Protein AF-A0AA43FXG2-F1 (afdb_monomer)

Nearest PDB structures (foldseek):
  1zs4-assembly1_C  TM=3.263E-01  e=6.425E+00  Lambdavirus lambda

Sequence (97 aa):
MSRFKDAYVLTLIDQGLGWYNSNSAIGILSGVFSLFIILPSLSVTVRRLHDMGRTGWWVLLFFVPVAGFFIILCFLAFNGTAGANKYGDNPRSVTQV

pLDDT: mean 73.09, std 9.6, range [50.03, 86.94]

Foldseek 3Di:
DVVVVVLVVVLVVQVVVVQQDPVVNAGPSSVVVVVVVVVVVLVVLQVLCVLQLHHSVLSCLVVVPPPSVVVSVCSVVDDHDDAAHPNGGDPVVVPPD

Radius of gyration: 18.87 Å; Cα contacts (8 Å, |Δi|>4): 71; chains: 1; bounding box: 37×28×54 Å

Secondary structure (DSSP, 8-state):
--HHHHHHHHHHHHHHTT-EETTTTEEHHHHHHHHHHHHHHHHHHHHHHHHTT--GGGGGGGGSTTHHHHHHHHHHHSPPPSS-BTTB--TTTT---

Mean predicted aligned error: 11.37 Å

Organism: Vibrio splendidus (NCBI:txid29497)

Structure (mmCIF, N/CA/C/O backbone):
data_AF-A0AA43FXG2-F1
#
_entry.id   AF-A0AA43FXG2-F1
#
loop_
_atom_site.group_PDB
_atom_site.id
_atom_site.type_symbol
_atom_site.label_atom_id
_atom_site.label_alt_id
_atom_site.label_comp_id
_atom_site.label_asym_id
_atom_site.label_entity_id
_atom_site.label_seq_id
_atom_site.pdbx_PDB_ins_code
_atom_site.Cartn_x
_atom_site.Cartn_y
_atom_site.Cartn_z
_atom_site.occupancy
_atom_site.B_iso_or_equiv
_atom_site.auth_seq_id
_atom_site.auth_comp_id
_atom_site.auth_asym_id
_atom_site.auth_atom_id
_atom_site.pdbx_PDB_model_num
ATOM 1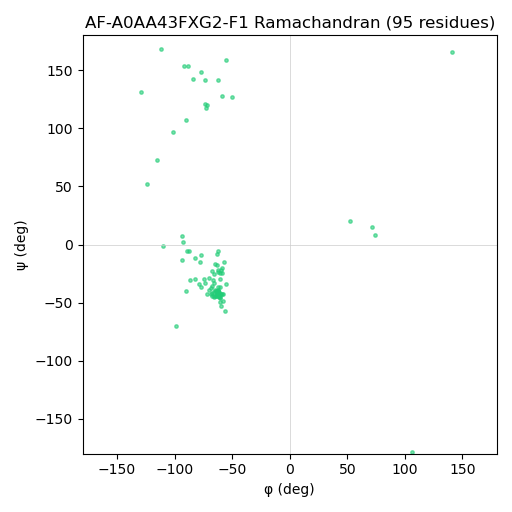 N N . MET A 1 1 ? 9.452 -12.356 4.062 1.00 53.03 1 MET A N 1
ATOM 2 C CA . MET A 1 1 ? 10.711 -12.717 3.369 1.00 53.03 1 MET A CA 1
ATOM 3 C C . MET A 1 1 ? 10.529 -13.176 1.910 1.00 53.03 1 MET A C 1
ATOM 5 O O . MET A 1 1 ? 11.503 -13.114 1.176 1.00 53.03 1 MET A O 1
ATOM 9 N N . SER A 1 2 ? 9.341 -13.622 1.457 1.00 60.00 2 SER A N 1
ATOM 10 C CA . SER A 1 2 ? 9.135 -14.104 0.069 1.00 60.00 2 SER A CA 1
ATOM 11 C C . SER A 1 2 ? 9.019 -12.996 -0.987 1.00 60.00 2 SER A C 1
ATOM 13 O O . SER A 1 2 ? 9.592 -13.117 -2.059 1.00 60.00 2 SER A O 1
ATOM 15 N N . ARG A 1 3 ? 8.382 -11.867 -0.655 1.00 65.19 3 ARG A N 1
ATOM 16 C CA . ARG A 1 3 ? 8.103 -10.750 -1.583 1.00 65.19 3 ARG A CA 1
ATOM 17 C C . ARG A 1 3 ? 9.338 -10.175 -2.298 1.00 65.19 3 ARG A C 1
ATOM 19 O O . ARG A 1 3 ? 9.240 -9.762 -3.445 1.00 65.19 3 ARG A O 1
ATOM 26 N N . PHE A 1 4 ? 10.495 -10.160 -1.630 1.00 65.25 4 PHE A N 1
ATOM 27 C CA . PHE A 1 4 ? 11.746 -9.658 -2.213 1.00 65.25 4 PHE A CA 1
ATOM 28 C C . PHE A 1 4 ? 12.353 -10.619 -3.240 1.00 65.25 4 PHE A C 1
ATOM 30 O O . PHE A 1 4 ? 12.995 -10.171 -4.184 1.00 65.25 4 PHE A O 1
ATOM 37 N N . LYS A 1 5 ? 12.128 -11.930 -3.083 1.00 68.62 5 LYS A N 1
ATOM 38 C CA . LYS A 1 5 ? 12.599 -12.935 -4.043 1.00 68.62 5 LYS A CA 1
ATOM 39 C C . LYS A 1 5 ? 11.785 -12.862 -5.330 1.00 68.62 5 LYS A C 1
ATOM 41 O O . LYS A 1 5 ? 12.370 -12.866 -6.402 1.00 68.62 5 LYS A O 1
ATOM 46 N N . ASP A 1 6 ? 10.468 -12.707 -5.210 1.00 74.25 6 ASP A N 1
ATOM 47 C CA . ASP A 1 6 ? 9.556 -12.626 -6.356 1.00 74.25 6 ASP A CA 1
ATOM 48 C C . ASP A 1 6 ? 9.893 -11.415 -7.248 1.00 74.25 6 ASP A C 1
ATOM 50 O O . ASP A 1 6 ? 10.024 -11.550 -8.461 1.00 74.25 6 ASP A O 1
ATOM 54 N N . ALA A 1 7 ? 10.138 -10.245 -6.643 1.00 74.69 7 ALA A N 1
ATOM 55 C CA . ALA A 1 7 ? 10.531 -9.038 -7.375 1.00 74.69 7 ALA A CA 1
ATOM 56 C C . ALA A 1 7 ? 11.895 -9.181 -8.075 1.00 74.69 7 ALA A C 1
ATOM 58 O O . ALA A 1 7 ? 12.051 -8.748 -9.213 1.00 74.69 7 ALA A O 1
ATOM 59 N N . TYR A 1 8 ? 12.867 -9.821 -7.416 1.00 80.44 8 TYR A N 1
ATOM 60 C CA . TYR A 1 8 ? 14.185 -10.084 -7.997 1.00 80.44 8 TYR A CA 1
ATOM 61 C C . TYR A 1 8 ? 14.119 -11.094 -9.153 1.00 80.44 8 TYR A C 1
ATOM 63 O O . TYR A 1 8 ? 14.816 -10.951 -10.150 1.00 80.44 8 TYR A O 1
ATOM 71 N N . VAL A 1 9 ? 13.243 -12.097 -9.063 1.00 81.88 9 VAL A N 1
ATOM 72 C CA . VAL A 1 9 ? 13.024 -13.060 -10.151 1.00 81.88 9 VAL A CA 1
ATOM 73 C C . VAL A 1 9 ? 12.382 -12.382 -11.365 1.00 81.88 9 VAL A C 1
ATOM 75 O O . VAL A 1 9 ? 12.827 -12.620 -12.486 1.00 81.88 9 VAL A O 1
ATOM 78 N N . LEU A 1 10 ? 11.398 -11.495 -11.170 1.00 80.44 10 LEU A N 1
ATOM 79 C CA . LEU A 1 10 ? 10.784 -10.760 -12.282 1.00 80.44 10 LEU A CA 1
ATOM 80 C C . LEU A 1 10 ? 11.786 -9.860 -13.019 1.00 80.44 10 LEU A C 1
ATOM 82 O O . LEU A 1 10 ? 11.767 -9.829 -14.246 1.00 80.44 10 LEU A O 1
ATOM 86 N N . THR A 1 11 ? 12.696 -9.181 -12.313 1.00 74.94 11 THR A N 1
ATOM 87 C CA . THR A 1 11 ? 13.692 -8.319 -12.975 1.00 74.94 11 THR A CA 1
ATOM 88 C C . THR A 1 11 ? 14.737 -9.110 -13.761 1.00 74.94 11 THR A C 1
ATOM 90 O O . THR A 1 11 ? 15.239 -8.605 -14.765 1.00 74.94 11 THR A O 1
ATOM 93 N N . LEU A 1 12 ? 15.055 -10.343 -13.352 1.00 81.81 12 LEU A N 1
ATOM 94 C CA . LEU A 1 12 ? 15.904 -11.252 -14.130 1.00 81.81 12 LEU A CA 1
ATOM 95 C C . LEU A 1 12 ? 15.187 -11.755 -15.393 1.00 81.81 12 LEU A C 1
ATOM 97 O O . LEU A 1 12 ? 15.799 -11.829 -16.457 1.00 81.81 12 LEU A O 1
ATOM 101 N N . ILE A 1 13 ? 13.887 -12.048 -15.292 1.00 83.69 13 ILE A N 1
ATOM 102 C CA . ILE A 1 13 ? 13.052 -12.451 -16.435 1.00 83.69 13 ILE A CA 1
ATOM 103 C C . ILE A 1 13 ? 12.905 -11.294 -17.438 1.00 83.69 13 ILE A C 1
ATOM 105 O O . ILE A 1 13 ? 13.092 -11.502 -18.635 1.00 83.69 13 ILE A O 1
ATOM 109 N N . ASP A 1 14 ? 12.649 -10.070 -16.968 1.00 80.25 14 ASP A N 1
ATOM 110 C CA . ASP A 1 14 ? 12.531 -8.876 -17.818 1.00 80.25 14 ASP A CA 1
ATOM 111 C C . ASP A 1 14 ? 13.843 -8.561 -18.568 1.00 80.25 14 ASP A C 1
ATOM 113 O O . ASP A 1 14 ? 13.810 -8.155 -19.733 1.00 80.25 14 ASP A O 1
ATOM 117 N N . GLN A 1 15 ? 15.003 -8.785 -17.933 1.00 79.50 15 GLN A N 1
ATOM 118 C CA . GLN A 1 15 ? 16.319 -8.662 -18.576 1.00 79.50 15 GLN A CA 1
ATOM 119 C C . GLN A 1 15 ? 16.547 -9.754 -19.629 1.00 79.50 15 GLN A C 1
ATOM 121 O O . GLN A 1 15 ? 17.017 -9.452 -20.724 1.00 79.50 15 GLN A O 1
ATOM 126 N N . GLY A 1 16 ? 16.176 -11.004 -19.331 1.00 82.19 16 GLY A N 1
ATOM 127 C CA . GLY A 1 16 ? 16.307 -12.128 -20.264 1.00 82.19 16 GLY A CA 1
ATOM 128 C C . GLY A 1 16 ? 15.394 -12.028 -21.493 1.00 82.19 16 GLY A C 1
ATOM 129 O O . GLY A 1 16 ? 15.770 -12.484 -22.569 1.00 82.19 16 GLY A O 1
ATOM 130 N N . LEU A 1 17 ? 14.221 -11.403 -21.353 1.00 81.00 17 LEU A N 1
ATOM 131 C CA . LEU A 1 17 ? 13.253 -11.183 -22.438 1.00 81.00 17 LEU A CA 1
ATOM 132 C C . LEU A 1 17 ? 13.482 -9.873 -23.215 1.00 81.00 17 LEU A C 1
ATOM 134 O O . LEU A 1 17 ? 12.791 -9.619 -24.200 1.00 81.00 17 LEU A O 1
ATOM 138 N N . GLY A 1 18 ? 14.427 -9.029 -22.785 1.00 76.88 18 GLY A N 1
ATOM 139 C CA . GLY A 1 18 ? 14.703 -7.734 -23.418 1.00 76.88 18 GLY A CA 1
ATOM 140 C C . GLY A 1 18 ? 13.619 -6.671 -23.188 1.00 76.88 18 GLY A C 1
ATOM 141 O O . GLY A 1 18 ? 13.601 -5.653 -23.874 1.00 76.88 18 GLY A O 1
ATOM 142 N N . TRP A 1 19 ? 12.715 -6.888 -22.229 1.00 77.06 19 TRP A N 1
ATOM 143 C CA . TRP A 1 19 ? 11.656 -5.941 -21.840 1.00 77.06 19 TRP A CA 1
ATOM 144 C C . TRP A 1 19 ? 12.065 -5.016 -20.690 1.00 77.06 19 TRP A C 1
ATOM 146 O O . TRP A 1 19 ? 11.273 -4.192 -20.225 1.00 77.06 19 TRP A O 1
ATOM 156 N N . TYR A 1 20 ? 13.307 -5.144 -20.229 1.00 77.12 20 TYR A N 1
ATOM 157 C CA . TYR A 1 20 ? 13.917 -4.234 -19.279 1.00 77.12 20 TYR A CA 1
ATOM 158 C C . TYR A 1 20 ? 14.226 -2.885 -19.936 1.00 77.12 20 TYR A C 1
ATOM 160 O O . TYR A 1 20 ? 15.006 -2.800 -20.885 1.00 77.12 20 TYR A O 1
ATOM 168 N N . ASN A 1 21 ? 13.635 -1.812 -19.410 1.00 76.12 21 ASN A N 1
ATOM 169 C CA . ASN A 1 21 ? 13.947 -0.464 -19.859 1.00 76.12 21 ASN A CA 1
ATOM 170 C C . ASN A 1 21 ? 15.100 0.119 -19.025 1.00 76.12 21 ASN A C 1
ATOM 172 O O . ASN A 1 21 ? 14.905 0.496 -17.868 1.00 76.12 21 ASN A O 1
ATOM 176 N N . SER A 1 22 ? 16.292 0.234 -19.617 1.00 71.50 22 SER A N 1
ATOM 177 C CA . SER A 1 22 ? 17.487 0.758 -18.934 1.00 71.50 22 SER A CA 1
ATOM 178 C C . SER A 1 22 ? 17.360 2.214 -18.472 1.00 71.50 22 SER A C 1
ATOM 180 O O . SER A 1 22 ? 18.038 2.594 -17.522 1.00 71.50 22 SER A O 1
ATOM 182 N N . ASN A 1 23 ? 16.483 3.019 -19.085 1.00 74.94 23 ASN A N 1
ATOM 183 C CA . ASN A 1 23 ? 16.242 4.399 -18.647 1.00 74.94 23 ASN A CA 1
ATOM 184 C C . ASN A 1 23 ? 15.330 4.466 -17.419 1.00 74.94 23 ASN A C 1
ATOM 186 O O . ASN A 1 23 ? 15.475 5.361 -16.593 1.00 74.94 23 ASN A O 1
ATOM 190 N N . SER A 1 24 ? 14.365 3.552 -17.308 1.00 71.44 24 SER A N 1
ATOM 191 C CA . SER A 1 24 ? 13.394 3.530 -16.205 1.00 71.44 24 SER A CA 1
ATOM 192 C C . SER A 1 24 ? 13.819 2.623 -15.051 1.00 71.44 24 SER A C 1
ATOM 194 O O . SER A 1 24 ? 13.197 2.669 -13.995 1.00 71.44 24 SER A O 1
ATOM 196 N N . ALA A 1 25 ? 14.824 1.768 -15.270 1.00 69.19 25 ALA A N 1
ATOM 197 C CA . ALA A 1 25 ? 15.232 0.674 -14.384 1.00 69.19 25 ALA A CA 1
ATOM 198 C C . ALA A 1 25 ? 14.083 -0.280 -13.982 1.00 69.19 25 ALA A C 1
ATOM 200 O O . ALA A 1 25 ? 14.172 -1.001 -12.988 1.00 69.19 25 ALA A O 1
ATOM 201 N N . ILE A 1 26 ? 12.991 -0.287 -14.753 1.00 70.12 26 ILE A N 1
ATOM 202 C CA . ILE A 1 26 ? 11.769 -1.054 -14.497 1.00 70.12 26 ILE A CA 1
ATOM 203 C C . ILE A 1 26 ? 11.423 -1.827 -15.774 1.00 70.12 26 ILE A C 1
ATOM 205 O O . ILE A 1 26 ? 11.416 -1.264 -16.870 1.00 70.12 26 ILE A O 1
ATOM 209 N N . GLY A 1 27 ? 11.149 -3.124 -15.628 1.00 79.88 27 GLY A N 1
ATOM 210 C CA . GLY A 1 27 ? 10.606 -3.965 -16.695 1.00 79.88 27 GLY A CA 1
ATOM 211 C C . GLY A 1 27 ? 9.078 -3.936 -16.720 1.00 79.88 27 GLY A C 1
ATOM 212 O O . GLY A 1 27 ? 8.435 -3.680 -15.700 1.00 79.88 27 GLY A O 1
ATOM 213 N N . ILE A 1 28 ? 8.484 -4.182 -17.890 1.00 81.06 28 ILE A N 1
ATOM 214 C CA . ILE A 1 28 ? 7.023 -4.118 -18.084 1.00 81.06 28 ILE A CA 1
ATOM 215 C C . ILE A 1 28 ? 6.300 -5.108 -17.158 1.00 81.06 28 ILE A C 1
ATOM 217 O O . ILE A 1 28 ? 5.298 -4.747 -16.534 1.00 81.06 28 ILE A O 1
ATOM 221 N N . LEU A 1 29 ? 6.819 -6.333 -17.022 1.00 80.88 29 LEU A N 1
ATOM 222 C CA . LEU A 1 29 ? 6.206 -7.369 -16.192 1.00 80.88 29 LEU A CA 1
ATOM 223 C C . LEU A 1 29 ? 6.291 -6.999 -14.707 1.00 80.88 29 LEU A C 1
ATOM 225 O O . LEU A 1 29 ? 5.290 -7.075 -13.990 1.00 80.88 29 LEU A O 1
ATOM 229 N N . SER A 1 30 ? 7.462 -6.525 -14.267 1.00 81.19 30 SER A N 1
ATOM 230 C CA . SER A 1 30 ? 7.669 -5.987 -12.918 1.00 81.19 30 SER A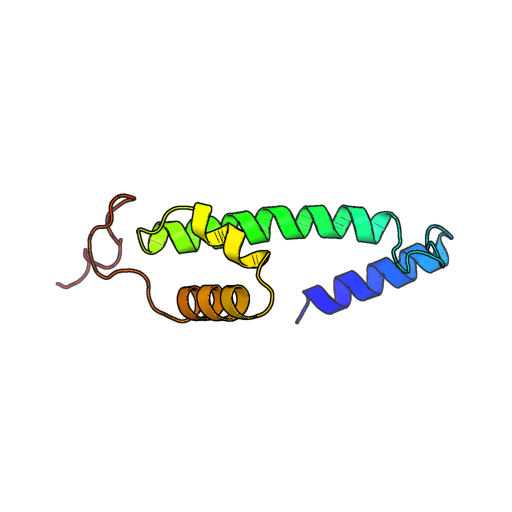 CA 1
ATOM 231 C C . SER A 1 30 ? 6.726 -4.813 -12.611 1.00 81.19 30 SER A C 1
ATOM 233 O O . SER A 1 30 ? 6.097 -4.777 -11.549 1.00 81.19 30 SER A O 1
ATOM 235 N N . GLY A 1 31 ? 6.538 -3.901 -13.570 1.00 81.94 31 GLY A N 1
ATOM 236 C CA . GLY A 1 31 ? 5.616 -2.771 -13.458 1.00 81.94 31 GLY A CA 1
ATOM 237 C C . GLY A 1 31 ? 4.171 -3.214 -13.225 1.00 81.94 31 GLY A C 1
ATOM 238 O O . GLY A 1 31 ? 3.559 -2.812 -12.235 1.00 81.94 31 GLY A O 1
ATOM 239 N N . VAL A 1 32 ? 3.637 -4.098 -14.072 1.00 85.62 32 VAL A N 1
ATOM 240 C CA . VAL A 1 32 ? 2.259 -4.608 -13.930 1.00 85.62 32 VAL A CA 1
ATOM 241 C C . VAL A 1 32 ? 2.085 -5.374 -12.615 1.00 85.62 32 VAL A C 1
ATOM 243 O O . VAL A 1 32 ? 1.121 -5.139 -11.884 1.00 85.62 32 VAL A O 1
ATOM 246 N N . PHE A 1 33 ? 3.036 -6.241 -12.266 1.00 84.50 33 PHE A N 1
ATOM 247 C CA . PHE A 1 33 ? 2.999 -7.005 -11.020 1.00 84.50 33 PHE A CA 1
ATOM 248 C C . PHE A 1 33 ? 2.993 -6.102 -9.776 1.00 84.50 33 PHE A C 1
ATOM 250 O O . PHE A 1 33 ? 2.278 -6.379 -8.810 1.00 84.50 33 PHE A O 1
ATOM 257 N N . SER A 1 34 ? 3.721 -4.982 -9.814 1.00 81.81 34 SER A N 1
ATOM 258 C CA . SER A 1 34 ? 3.728 -4.010 -8.716 1.00 81.81 34 SER A CA 1
ATOM 259 C C . SER A 1 34 ? 2.339 -3.407 -8.461 1.00 81.81 34 SER A C 1
ATOM 261 O O . SER A 1 34 ? 1.916 -3.332 -7.306 1.00 81.81 34 SER A O 1
ATOM 263 N N . LEU A 1 35 ? 1.571 -3.081 -9.510 1.00 83.81 35 LEU A N 1
ATOM 264 C CA . LEU A 1 35 ? 0.203 -2.568 -9.365 1.00 83.81 35 LEU A CA 1
ATOM 265 C C . LEU A 1 35 ? -0.721 -3.608 -8.719 1.00 83.81 35 LEU A C 1
ATOM 267 O O . LEU A 1 35 ? -1.486 -3.277 -7.809 1.00 83.81 35 LEU A O 1
ATOM 271 N N . PHE A 1 36 ? -0.606 -4.872 -9.135 1.00 86.38 36 PHE A N 1
ATOM 272 C CA . PHE A 1 36 ? -1.378 -5.978 -8.560 1.00 86.38 36 PHE A CA 1
ATOM 273 C C . PHE A 1 36 ? -1.086 -6.221 -7.077 1.00 86.38 36 PHE A C 1
ATOM 275 O O . PHE A 1 36 ? -1.927 -6.784 -6.383 1.00 86.38 36 PHE A O 1
ATOM 282 N N . ILE A 1 37 ? 0.069 -5.788 -6.571 1.00 84.69 37 ILE A N 1
ATOM 283 C CA . ILE A 1 37 ? 0.415 -5.877 -5.147 1.00 84.69 37 ILE A CA 1
ATOM 284 C C . ILE A 1 37 ? -0.021 -4.627 -4.383 1.00 84.69 37 ILE A C 1
ATOM 286 O O . ILE A 1 37 ? -0.499 -4.737 -3.248 1.00 84.69 37 ILE A O 1
ATOM 290 N N . ILE A 1 38 ? 0.138 -3.443 -4.976 1.00 82.75 38 ILE A N 1
ATOM 291 C CA . ILE A 1 38 ? -0.181 -2.172 -4.317 1.00 82.75 38 ILE A CA 1
ATOM 292 C C . ILE A 1 38 ? -1.676 -2.089 -4.007 1.00 82.75 38 ILE A C 1
ATOM 294 O O . ILE A 1 38 ? -2.035 -1.731 -2.886 1.00 82.75 38 ILE A O 1
ATOM 298 N N . LEU A 1 39 ? -2.542 -2.486 -4.945 1.00 86.94 39 LEU A N 1
ATOM 299 C CA . LEU A 1 39 ? -3.997 -2.448 -4.760 1.00 86.94 39 LEU A CA 1
ATOM 300 C C . LEU A 1 39 ? -4.474 -3.236 -3.520 1.00 86.94 39 LEU A C 1
ATOM 302 O O . LEU A 1 39 ? -5.068 -2.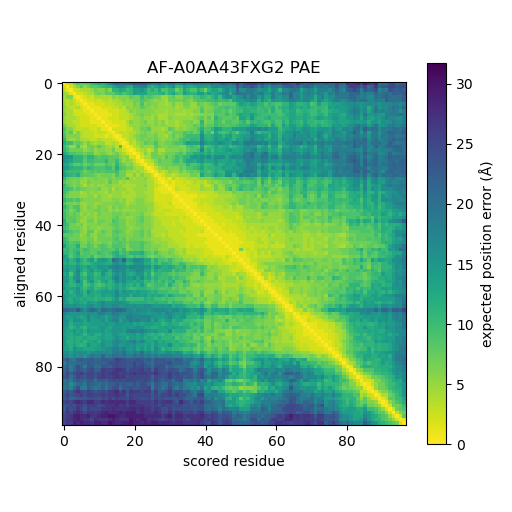621 -2.632 1.00 86.94 39 LEU A O 1
ATOM 306 N N . PRO A 1 40 ? -4.189 -4.546 -3.374 1.00 83.50 40 PRO A N 1
ATOM 307 C CA . PRO A 1 40 ? -4.607 -5.298 -2.193 1.00 83.50 40 PRO A CA 1
ATOM 308 C C . PRO A 1 40 ? -3.912 -4.826 -0.911 1.00 83.50 40 PRO A C 1
ATOM 310 O O . PRO A 1 40 ? -4.537 -4.822 0.150 1.00 83.50 40 PRO A O 1
ATOM 313 N N . SER A 1 41 ? -2.657 -4.371 -0.983 1.00 81.25 41 SER A N 1
ATOM 314 C CA . SER A 1 41 ? -1.951 -3.807 0.181 1.00 81.25 41 SER A CA 1
ATOM 315 C C . SER A 1 41 ? -2.636 -2.536 0.697 1.00 81.25 41 SER A C 1
ATOM 317 O O . SER A 1 41 ? -2.818 -2.361 1.907 1.00 81.25 41 SER A O 1
ATOM 319 N N . LEU A 1 42 ? -3.092 -1.678 -0.219 1.00 82.81 42 LEU A N 1
ATOM 320 C CA . LEU A 1 42 ? -3.872 -0.490 0.106 1.00 82.81 42 LEU A CA 1
ATOM 321 C C . LEU A 1 42 ? -5.229 -0.880 0.703 1.00 82.81 42 LEU A C 1
ATOM 323 O O . LEU A 1 42 ? -5.610 -0.356 1.749 1.00 82.81 42 LEU A O 1
ATOM 327 N N . SER A 1 43 ? -5.924 -1.854 0.104 1.00 85.25 43 SER A N 1
ATOM 328 C CA . SER A 1 43 ? -7.214 -2.347 0.606 1.00 85.25 43 SER A CA 1
ATOM 329 C C . SER A 1 43 ? -7.124 -2.895 2.035 1.00 85.25 43 SER A C 1
ATOM 331 O O . SER A 1 43 ? -7.983 -2.589 2.863 1.00 85.25 43 SER A O 1
ATOM 333 N N . VAL A 1 44 ? -6.079 -3.664 2.359 1.00 83.88 44 VAL A N 1
ATOM 334 C CA . VAL A 1 44 ? -5.856 -4.178 3.723 1.00 83.88 44 VAL A CA 1
ATOM 335 C C . VAL A 1 44 ? -5.576 -3.038 4.704 1.00 83.88 44 VAL A C 1
ATOM 337 O O . VAL A 1 44 ? -6.111 -3.042 5.813 1.00 83.88 44 VAL A O 1
ATOM 340 N N . THR A 1 45 ? -4.795 -2.037 4.293 1.00 81.69 45 THR A N 1
ATOM 341 C CA . THR A 1 45 ? -4.494 -0.862 5.126 1.00 81.69 45 THR A CA 1
ATOM 342 C C . THR A 1 45 ? -5.756 -0.047 5.427 1.00 81.69 45 THR A C 1
ATOM 344 O O . THR A 1 45 ? -5.997 0.291 6.584 1.00 81.69 45 THR A O 1
ATOM 347 N N . VAL A 1 46 ? -6.613 0.199 4.426 1.00 82.06 46 VAL A N 1
ATOM 348 C CA . VAL A 1 46 ? -7.915 0.871 4.619 1.00 82.06 46 VAL A CA 1
ATOM 349 C C . VAL A 1 46 ? -8.813 0.072 5.563 1.00 82.06 46 VAL A C 1
ATOM 351 O O . VAL A 1 46 ? -9.427 0.657 6.455 1.00 82.06 46 VAL A O 1
ATOM 354 N N . ARG A 1 47 ? -8.856 -1.261 5.420 1.00 82.06 47 ARG A N 1
ATOM 355 C CA . ARG A 1 47 ? -9.620 -2.128 6.327 1.00 82.06 47 ARG A CA 1
ATOM 356 C C . ARG A 1 47 ? -9.130 -2.006 7.770 1.00 82.06 47 ARG A C 1
ATOM 358 O O . ARG A 1 47 ? -9.947 -1.819 8.659 1.00 82.06 47 ARG A O 1
ATOM 365 N N . ARG A 1 48 ? -7.813 -2.015 7.999 1.00 77.75 48 ARG A N 1
ATOM 366 C CA . ARG A 1 48 ? -7.234 -1.824 9.342 1.00 77.75 48 ARG A CA 1
ATOM 367 C C . ARG A 1 48 ? -7.564 -0.457 9.934 1.00 77.75 48 ARG A C 1
ATOM 369 O O . ARG A 1 48 ? -7.879 -0.364 11.113 1.00 77.75 48 ARG A O 1
ATOM 376 N N . LEU A 1 49 ? -7.547 0.588 9.112 1.00 78.88 49 LEU A N 1
ATOM 377 C CA . LEU A 1 49 ? -7.967 1.941 9.492 1.00 78.88 49 LEU A CA 1
ATOM 378 C C . LEU A 1 49 ? -9.439 1.990 9.917 1.00 78.88 49 LEU A C 1
ATOM 380 O O . LEU A 1 49 ? -9.772 2.606 10.931 1.00 78.88 49 LEU A O 1
ATOM 384 N N . HIS A 1 50 ? -10.305 1.310 9.165 1.00 76.50 50 HIS A N 1
ATOM 385 C CA . HIS A 1 50 ? -11.716 1.163 9.510 1.00 76.50 50 HIS A CA 1
ATOM 386 C C . HIS A 1 50 ? -11.903 0.366 10.807 1.00 76.50 50 HIS A C 1
ATOM 388 O O . HIS A 1 50 ? -12.700 0.780 11.646 1.00 76.50 50 HIS A O 1
ATOM 394 N N . ASP A 1 51 ? -11.117 -0.691 11.037 1.00 66.50 51 ASP A N 1
ATOM 395 C CA . ASP A 1 51 ? -11.153 -1.463 12.289 1.00 66.50 51 ASP A CA 1
ATOM 396 C C . ASP A 1 51 ? -10.823 -0.587 13.529 1.00 66.50 51 ASP A C 1
ATOM 398 O O . ASP A 1 51 ? -11.246 -0.897 14.642 1.00 66.50 51 ASP A O 1
ATOM 402 N N . MET A 1 52 ? -10.134 0.551 13.353 1.00 68.75 52 MET A N 1
ATOM 403 C CA . MET A 1 52 ? -9.850 1.560 14.395 1.00 68.75 52 MET A CA 1
ATOM 404 C C . MET A 1 52 ? -10.873 2.709 14.473 1.00 68.75 52 MET A C 1
ATOM 406 O O . MET A 1 52 ? -10.640 3.705 15.163 1.00 68.75 52 MET A O 1
ATOM 410 N N . GLY A 1 53 ? -11.980 2.643 13.731 1.00 70.75 53 GLY A N 1
ATOM 411 C CA . GLY A 1 53 ? -12.985 3.711 13.695 1.00 70.75 53 GLY A CA 1
ATOM 412 C C . GLY A 1 53 ? -12.564 4.962 12.907 1.00 70.75 53 GLY A C 1
ATOM 413 O O . GLY A 1 53 ? -13.284 5.965 12.920 1.00 70.75 53 GLY A O 1
ATOM 414 N N . ARG A 1 54 ? -11.429 4.929 12.194 1.00 73.50 54 ARG A N 1
ATOM 415 C CA . ARG A 1 54 ? -10.932 6.040 11.362 1.00 73.50 54 ARG A CA 1
ATOM 416 C C . ARG A 1 54 ? -11.434 5.910 9.923 1.00 73.50 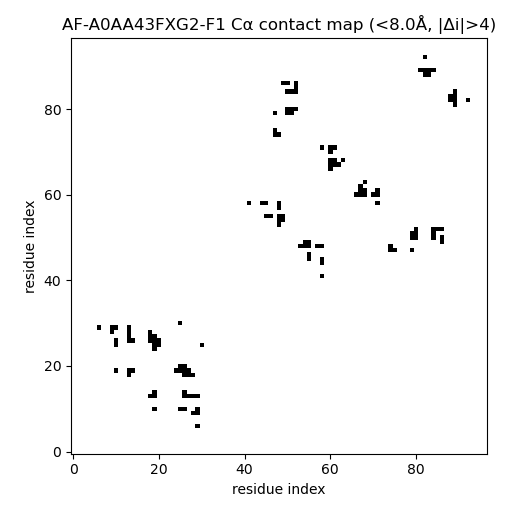54 ARG A C 1
ATOM 418 O O . ARG A 1 54 ? -11.756 4.827 9.454 1.00 73.50 54 ARG A O 1
ATOM 425 N N . THR A 1 55 ? -11.537 7.032 9.213 1.00 79.69 55 THR A N 1
ATOM 426 C CA . THR A 1 55 ? -11.976 7.052 7.809 1.00 79.69 55 THR A CA 1
ATOM 427 C C . THR A 1 55 ? -10.853 6.600 6.870 1.00 79.69 55 THR A C 1
ATOM 429 O O . THR A 1 55 ? -9.682 6.877 7.121 1.00 79.69 55 THR A O 1
ATOM 432 N N . GLY A 1 56 ? -11.190 5.963 5.744 1.00 73.94 56 GLY A N 1
ATOM 433 C CA . GLY A 1 56 ? -10.207 5.551 4.727 1.00 73.94 56 GLY A CA 1
ATOM 434 C C . GLY A 1 56 ? -9.349 6.688 4.145 1.00 73.94 56 GLY A C 1
ATOM 435 O O . GLY A 1 56 ? -8.292 6.432 3.583 1.00 73.94 56 GLY A O 1
ATOM 436 N N . TRP A 1 57 ? -9.739 7.949 4.349 1.00 77.56 57 TRP A N 1
ATOM 437 C CA . TRP A 1 57 ? -8.959 9.137 3.981 1.00 77.56 57 TRP A CA 1
ATOM 438 C C . TRP A 1 57 ? -7.596 9.219 4.674 1.00 77.56 57 TRP A C 1
ATOM 440 O O . TRP A 1 57 ? -6.665 9.806 4.129 1.00 77.56 57 TRP A O 1
ATOM 450 N N . TRP A 1 58 ? -7.440 8.573 5.830 1.00 75.19 58 TRP A N 1
ATOM 451 C CA . TRP A 1 58 ? -6.155 8.485 6.522 1.00 75.19 58 TRP A CA 1
ATOM 452 C C . TRP A 1 58 ? -5.104 7.692 5.727 1.00 75.19 58 TRP A C 1
ATOM 454 O O . TRP A 1 58 ? -3.916 7.854 5.985 1.00 75.19 58 TRP A O 1
ATOM 464 N N . VAL A 1 59 ? -5.494 6.898 4.719 1.00 76.88 59 VAL A N 1
ATOM 465 C CA . VAL A 1 59 ? -4.535 6.217 3.832 1.00 76.88 59 VAL A CA 1
ATOM 466 C C . VAL A 1 59 ? -3.756 7.202 2.951 1.00 76.88 59 VAL A C 1
ATOM 468 O O . VAL A 1 59 ? -2.638 6.892 2.551 1.00 76.88 59 VAL A O 1
ATOM 471 N N . LEU A 1 60 ? -4.276 8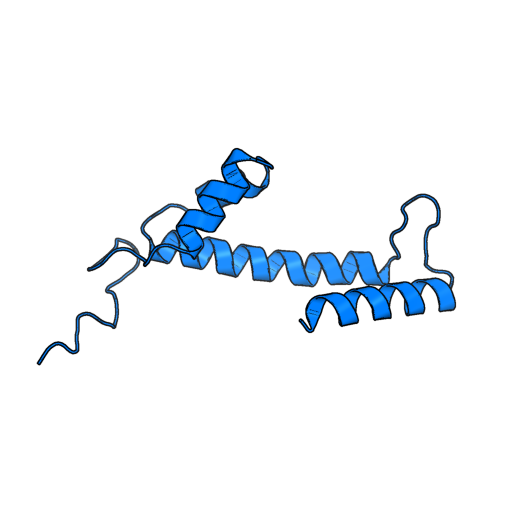.411 2.698 1.00 79.38 60 LEU A N 1
ATOM 472 C CA . LEU A 1 60 ? -3.559 9.436 1.925 1.00 79.38 60 LEU A CA 1
ATOM 473 C C . LEU A 1 60 ? -2.266 9.901 2.601 1.00 79.38 60 LEU A C 1
ATOM 475 O O . LEU A 1 60 ? -1.384 10.425 1.927 1.00 79.38 60 LEU A O 1
ATOM 479 N N . LEU A 1 61 ? -2.104 9.651 3.903 1.00 78.00 61 LEU A N 1
ATOM 480 C CA . LEU A 1 61 ? -0.833 9.867 4.590 1.00 78.00 61 LEU A CA 1
ATOM 481 C C . LEU A 1 61 ? 0.309 9.043 3.987 1.00 78.00 61 LEU A C 1
ATOM 483 O O . LEU A 1 61 ? 1.453 9.444 4.136 1.00 78.00 61 LEU A O 1
ATOM 487 N N . PHE A 1 62 ? 0.048 7.970 3.236 1.00 73.06 62 PHE A N 1
ATOM 488 C CA . PHE A 1 62 ? 1.103 7.250 2.511 1.00 73.06 62 PHE A CA 1
ATOM 489 C C . PHE A 1 62 ? 1.865 8.145 1.511 1.00 73.06 62 PHE A C 1
ATOM 491 O O . PHE A 1 62 ? 3.029 7.884 1.224 1.00 73.06 62 PHE A O 1
ATOM 498 N N . PHE A 1 63 ? 1.245 9.230 1.026 1.00 74.25 63 PHE A N 1
ATOM 499 C CA . PHE A 1 63 ? 1.907 10.242 0.191 1.00 74.25 63 PHE A CA 1
ATOM 500 C C . PHE A 1 63 ? 2.806 11.203 0.986 1.00 74.25 63 PHE A C 1
ATOM 502 O O . PHE A 1 63 ? 3.555 11.972 0.388 1.00 74.25 63 PHE A O 1
ATOM 509 N N . VAL A 1 64 ? 2.762 11.163 2.321 1.00 80.88 64 VAL A N 1
ATOM 510 C CA . VAL A 1 64 ? 3.627 11.936 3.218 1.00 80.88 64 VAL A CA 1
ATOM 511 C C . VAL A 1 64 ? 4.732 11.006 3.746 1.00 80.88 64 VAL A C 1
ATOM 513 O O . VAL A 1 64 ? 4.514 10.285 4.723 1.00 80.88 64 VAL A O 1
ATOM 516 N N . PRO A 1 65 ? 5.933 11.009 3.136 1.00 62.53 65 PRO A N 1
ATOM 517 C CA . PRO A 1 65 ? 6.917 9.929 3.273 1.00 62.53 65 PRO A CA 1
ATOM 518 C C . PRO A 1 65 ? 7.491 9.763 4.683 1.00 62.53 65 PRO A C 1
ATOM 520 O O . PRO A 1 65 ? 7.907 8.669 5.047 1.00 62.53 65 PRO A O 1
ATOM 523 N N . VAL A 1 66 ? 7.503 10.826 5.490 1.00 75.00 66 VAL A N 1
ATOM 524 C CA . VAL A 1 66 ? 8.023 10.773 6.863 1.00 75.00 66 VAL A CA 1
ATOM 525 C C . VAL A 1 66 ? 6.872 10.629 7.854 1.00 75.00 66 VAL A C 1
ATOM 527 O O . VAL A 1 66 ? 6.673 9.561 8.424 1.00 75.00 66 VAL A O 1
ATOM 530 N N . ALA A 1 67 ? 6.059 11.673 8.030 1.00 75.19 67 ALA A N 1
ATOM 531 C CA . ALA A 1 67 ? 5.006 11.671 9.045 1.00 75.19 67 ALA A CA 1
ATOM 532 C C . ALA A 1 67 ? 3.945 10.586 8.804 1.00 75.19 67 ALA A C 1
ATOM 534 O O . ALA A 1 67 ? 3.502 9.927 9.743 1.00 75.19 67 ALA A O 1
ATOM 535 N N . GLY A 1 68 ? 3.553 10.362 7.552 1.00 77.56 68 GLY A N 1
ATOM 536 C CA . GLY A 1 68 ? 2.509 9.401 7.239 1.00 77.56 68 GLY A CA 1
ATOM 537 C C . GLY A 1 68 ? 2.940 7.948 7.363 1.00 77.56 68 GLY A C 1
ATOM 538 O O . GLY A 1 68 ? 2.149 7.126 7.827 1.00 77.56 68 GLY A O 1
ATOM 539 N N . PHE A 1 69 ? 4.206 7.646 7.064 1.00 76.44 69 PHE A N 1
ATOM 540 C CA . PHE A 1 69 ? 4.775 6.325 7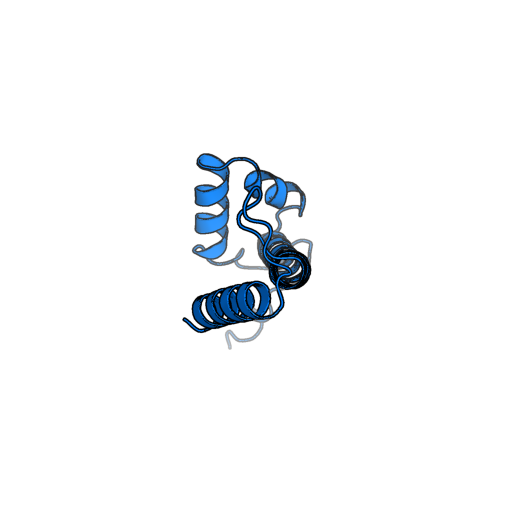.316 1.00 76.44 69 PHE A CA 1
ATOM 541 C C . PHE A 1 69 ? 4.725 5.979 8.809 1.00 76.44 69 PHE A C 1
ATOM 543 O O . PHE A 1 69 ? 4.199 4.927 9.167 1.00 76.44 69 PHE A O 1
ATOM 550 N N . PHE A 1 70 ? 5.178 6.885 9.685 1.00 79.00 70 PHE A N 1
ATOM 551 C CA . PHE A 1 70 ? 5.143 6.668 11.137 1.00 79.00 70 PHE A CA 1
ATOM 552 C C . PHE A 1 70 ? 3.719 6.560 11.692 1.00 79.00 70 PHE A C 1
ATOM 554 O O . PHE A 1 70 ? 3.462 5.698 12.528 1.00 79.00 70 PHE A O 1
ATOM 561 N N . ILE A 1 71 ? 2.776 7.376 11.214 1.00 75.75 71 ILE A N 1
ATOM 562 C CA . ILE A 1 71 ? 1.375 7.320 11.662 1.00 75.75 71 ILE A CA 1
ATOM 563 C C . ILE A 1 71 ? 0.725 5.982 11.284 1.00 75.75 71 ILE A C 1
ATOM 565 O O . ILE A 1 71 ? 0.066 5.364 12.120 1.00 75.75 71 ILE A O 1
ATOM 569 N N . ILE A 1 72 ? 0.934 5.501 10.056 1.00 74.56 72 ILE A N 1
ATOM 570 C CA . ILE A 1 72 ? 0.407 4.204 9.608 1.00 74.56 72 ILE A CA 1
ATOM 571 C C . ILE A 1 72 ? 1.096 3.050 10.342 1.00 74.56 72 ILE A C 1
ATOM 573 O O . ILE A 1 72 ? 0.428 2.084 10.705 1.00 74.56 72 ILE A O 1
ATOM 577 N N . LEU A 1 73 ? 2.399 3.158 10.620 1.00 76.62 73 LEU A N 1
ATOM 578 C CA . LEU A 1 73 ? 3.115 2.188 11.450 1.00 76.62 73 LEU A CA 1
ATOM 579 C C . LEU A 1 73 ? 2.531 2.116 12.859 1.00 76.62 73 LEU A C 1
ATOM 581 O O . LEU A 1 73 ? 2.263 1.020 13.341 1.00 76.62 73 LEU A O 1
ATOM 585 N N . CYS A 1 74 ? 2.275 3.263 13.492 1.00 76.44 74 CYS A N 1
ATOM 586 C CA . CYS A 1 74 ? 1.589 3.326 14.779 1.00 76.44 74 CYS A CA 1
ATOM 587 C C . CYS A 1 74 ? 0.209 2.666 14.684 1.00 76.44 74 CYS A C 1
ATOM 589 O O . CYS A 1 74 ? -0.106 1.794 15.481 1.00 76.44 74 CYS A O 1
ATOM 591 N N . PHE A 1 75 ? -0.593 3.003 13.678 1.00 72.56 75 PHE A N 1
ATOM 592 C CA . PHE A 1 75 ? -1.902 2.383 13.456 1.00 72.56 75 PHE A CA 1
ATOM 593 C C . PHE A 1 75 ? -1.854 0.871 13.205 1.00 72.56 75 PHE A C 1
ATOM 595 O O . PHE A 1 75 ? -2.800 0.165 13.541 1.00 72.56 75 PHE A O 1
ATOM 602 N N . LEU A 1 76 ? -0.771 0.357 12.627 1.00 69.69 76 LEU A N 1
ATOM 603 C CA . LEU A 1 76 ? -0.583 -1.077 12.428 1.00 69.69 76 LEU A CA 1
ATOM 604 C C . LEU A 1 76 ? -0.048 -1.780 13.687 1.00 69.69 76 LEU A C 1
ATOM 606 O O . LEU A 1 76 ? -0.333 -2.960 13.886 1.00 69.69 76 LEU A O 1
ATOM 610 N N . ALA A 1 77 ? 0.727 -1.070 14.513 1.00 73.62 77 ALA A N 1
ATOM 611 C CA . ALA A 1 77 ? 1.356 -1.584 15.728 1.00 73.62 77 ALA A CA 1
ATOM 612 C C . ALA A 1 77 ? 0.453 -1.494 16.970 1.00 73.62 77 ALA A C 1
ATOM 614 O O . ALA A 1 77 ? 0.561 -2.331 17.867 1.00 73.62 77 ALA A O 1
ATOM 615 N N . PHE A 1 78 ? -0.435 -0.502 17.039 1.00 69.00 78 PHE A N 1
ATOM 616 C CA . PHE A 1 78 ? -1.392 -0.353 18.131 1.00 69.00 78 PHE A CA 1
ATOM 617 C C . PHE A 1 78 ? -2.638 -1.21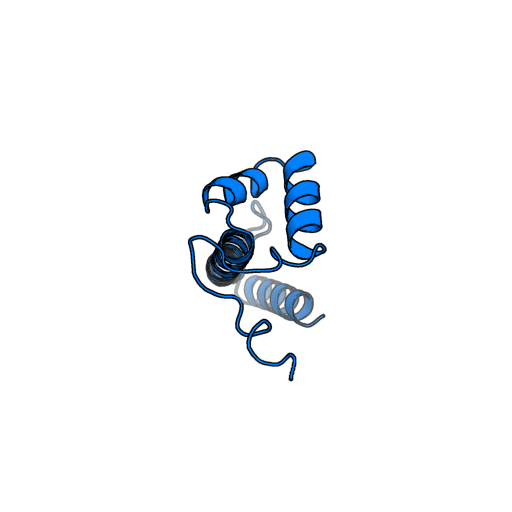1 17.890 1.00 69.00 78 PHE A C 1
ATOM 619 O O . PHE A 1 78 ? -3.121 -1.358 16.768 1.00 69.00 78 PHE A O 1
ATOM 626 N N . ASN A 1 79 ? -3.167 -1.793 18.969 1.00 59.25 79 ASN A N 1
ATOM 627 C CA . ASN A 1 79 ? -4.404 -2.563 18.912 1.00 59.25 79 ASN A CA 1
ATOM 628 C C . ASN A 1 79 ? -5.573 -1.672 18.471 1.00 59.25 79 ASN A C 1
ATOM 630 O O . ASN A 1 79 ? -5.679 -0.516 18.884 1.00 59.25 79 ASN A O 1
ATOM 634 N N . GLY A 1 80 ? -6.465 -2.243 17.656 1.00 60.69 80 GLY A N 1
ATOM 635 C CA . GLY A 1 80 ? -7.723 -1.602 17.277 1.00 60.69 80 GLY A CA 1
ATOM 636 C C . GLY A 1 80 ? -8.550 -1.192 18.498 1.00 60.69 80 GLY A C 1
ATOM 637 O O . GLY A 1 80 ? -8.355 -1.721 19.593 1.00 60.69 80 GLY A O 1
ATOM 638 N N . THR A 1 81 ? -9.476 -0.248 18.317 1.00 57.12 81 THR A N 1
ATOM 639 C CA . THR A 1 81 ? -10.337 0.261 19.398 1.00 57.12 81 THR A CA 1
ATOM 640 C C . THR A 1 81 ? -11.002 -0.886 20.167 1.00 57.12 81 THR A C 1
ATOM 642 O O . THR A 1 81 ? -11.622 -1.768 19.568 1.00 57.12 81 THR A O 1
ATOM 645 N N . ALA A 1 82 ? -10.860 -0.885 21.497 1.00 53.25 82 ALA A N 1
ATOM 646 C CA . ALA A 1 82 ? -11.550 -1.820 22.377 1.00 53.25 82 ALA A CA 1
ATOM 647 C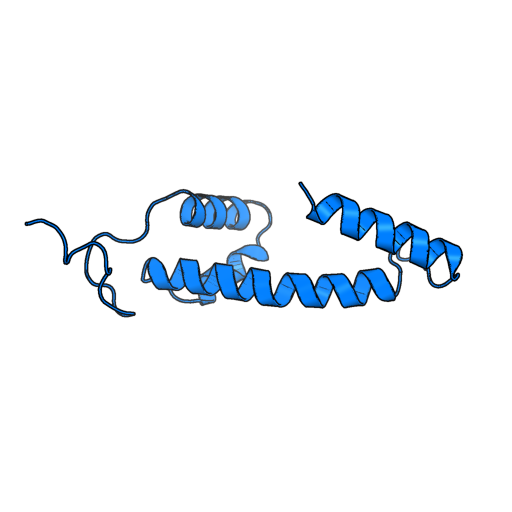 C . ALA A 1 82 ? -13.033 -1.423 22.474 1.00 53.25 82 ALA A C 1
ATOM 649 O O . ALA A 1 82 ? -13.340 -0.302 22.873 1.00 53.25 82 ALA A O 1
ATOM 650 N N . GLY A 1 83 ? -13.938 -2.331 22.097 1.00 57.88 83 GLY A N 1
ATOM 651 C CA . GLY A 1 83 ? -15.388 -2.100 22.086 1.00 57.88 83 GLY A CA 1
ATOM 652 C C . GLY A 1 83 ? -15.994 -1.925 20.689 1.00 57.88 83 GLY A C 1
ATOM 653 O O . GLY A 1 83 ? -15.306 -2.045 19.674 1.00 57.88 83 GLY A O 1
ATOM 654 N N . ALA A 1 84 ? -17.305 -1.685 20.659 1.00 55.31 84 ALA A N 1
ATOM 655 C CA . ALA A 1 84 ? -18.086 -1.410 19.455 1.00 55.31 84 ALA A CA 1
ATOM 656 C C . ALA A 1 84 ? -17.542 -0.176 18.722 1.00 55.31 84 ALA A C 1
ATOM 658 O O . ALA A 1 84 ? -17.395 0.887 19.331 1.00 55.31 84 ALA A O 1
ATOM 659 N N . ASN A 1 85 ? -17.263 -0.278 17.422 1.00 62.88 85 ASN A N 1
ATOM 660 C CA . ASN A 1 85 ? -16.962 0.890 16.595 1.00 62.88 85 ASN A CA 1
ATOM 661 C C . ASN A 1 85 ? -18.098 1.121 15.582 1.00 62.88 85 ASN A C 1
ATOM 663 O O . ASN A 1 85 ? -18.956 0.267 15.370 1.00 62.88 85 ASN A O 1
ATOM 667 N N . LYS A 1 86 ? -18.102 2.279 14.910 1.00 64.56 86 LYS A N 1
ATOM 668 C CA . LYS A 1 86 ? -19.133 2.627 13.908 1.00 64.56 86 LYS A CA 1
ATOM 669 C C . LYS A 1 86 ? -19.187 1.691 12.684 1.00 64.56 86 LYS A C 1
ATOM 671 O O . LYS A 1 86 ? -20.024 1.887 11.809 1.00 64.56 86 LYS A O 1
ATOM 676 N N . TYR A 1 87 ? -18.249 0.753 12.584 1.00 65.25 87 TYR A N 1
ATOM 677 C CA . TYR A 1 87 ? -18.105 -0.227 11.514 1.00 65.25 87 TYR A CA 1
ATOM 678 C C . TYR A 1 87 ? -18.427 -1.662 11.979 1.00 65.25 87 TYR A C 1
ATOM 680 O O . TYR A 1 87 ? -18.395 -2.571 11.150 1.00 65.25 87 TYR A O 1
ATOM 688 N N . GLY A 1 88 ? -18.765 -1.870 13.258 1.00 62.09 88 GLY A N 1
ATOM 689 C CA . GLY A 1 88 ? -19.199 -3.151 13.813 1.00 62.09 88 GLY A CA 1
ATOM 690 C C . GLY A 1 88 ? -18.659 -3.438 15.217 1.00 62.09 88 GLY A C 1
ATOM 691 O O . GLY A 1 88 ? -17.723 -2.797 15.704 1.00 62.09 88 GLY A O 1
ATOM 692 N N . ASP A 1 89 ? -19.254 -4.438 15.865 1.00 59.44 89 ASP A N 1
ATOM 693 C CA . ASP A 1 89 ? -18.779 -4.952 17.147 1.00 59.44 89 ASP A CA 1
ATOM 694 C C . ASP A 1 89 ? -17.501 -5.772 16.988 1.00 59.44 89 ASP A C 1
ATOM 696 O O . ASP A 1 89 ? -17.328 -6.544 16.042 1.00 59.44 89 ASP A O 1
ATOM 700 N N . ASN A 1 90 ? -16.591 -5.620 17.949 1.00 58.72 90 ASN A N 1
ATOM 701 C CA . ASN A 1 90 ? -15.373 -6.411 18.004 1.00 58.72 90 ASN A CA 1
ATOM 702 C C . ASN A 1 90 ? -15.736 -7.849 18.426 1.00 58.72 90 ASN A C 1
ATOM 704 O O . ASN A 1 90 ? -16.180 -8.037 19.556 1.00 58.72 90 ASN A O 1
ATOM 708 N N . PRO A 1 91 ? -15.509 -8.888 17.598 1.00 60.16 91 PRO A N 1
ATOM 709 C CA . PRO A 1 91 ? -15.910 -10.264 17.920 1.00 60.16 91 PRO A CA 1
ATOM 710 C C . PRO A 1 91 ? -15.211 -10.842 19.164 1.00 60.16 91 PRO A C 1
ATOM 712 O O . PRO A 1 91 ? -15.580 -11.912 19.636 1.00 60.16 91 PRO A O 1
ATOM 715 N N . ARG A 1 92 ? -14.212 -10.141 19.720 1.00 55.84 92 ARG A N 1
ATOM 716 C CA . ARG A 1 92 ? -13.534 -10.504 20.972 1.00 55.84 92 ARG A CA 1
ATOM 717 C C . ARG A 1 92 ? -14.267 -10.067 22.247 1.00 55.84 92 ARG A C 1
ATOM 719 O O . ARG A 1 92 ? -13.870 -10.511 23.318 1.00 55.84 92 ARG A O 1
ATOM 726 N N . SER A 1 93 ? -15.299 -9.222 22.177 1.00 53.69 93 SER A N 1
ATOM 727 C CA . SER A 1 93 ? -16.053 -8.800 23.374 1.00 53.69 93 SER A CA 1
ATOM 728 C C . SER A 1 93 ? -17.057 -9.849 23.866 1.00 53.69 93 SER A C 1
ATOM 730 O O . SER A 1 93 ? -17.515 -9.762 24.999 1.00 53.69 93 SER A O 1
ATOM 732 N N . VAL A 1 94 ? -17.380 -10.852 23.044 1.00 58.34 94 VAL A N 1
ATOM 733 C CA . VAL A 1 94 ? -18.457 -11.823 23.313 1.00 58.34 94 VAL A CA 1
ATOM 734 C C . VAL A 1 94 ? -17.981 -13.037 24.136 1.00 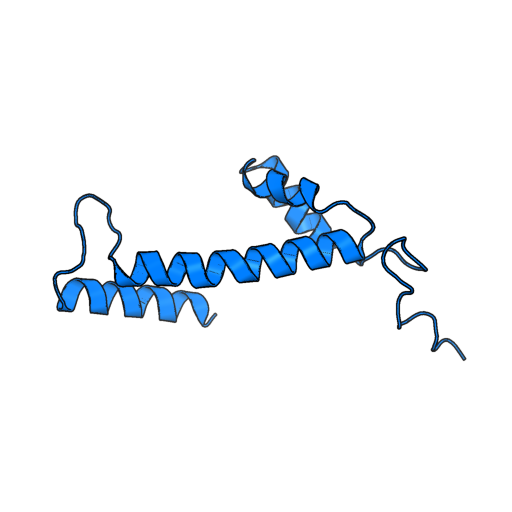58.34 94 VAL A C 1
ATOM 736 O O . VAL A 1 94 ? -18.789 -13.862 24.542 1.00 58.34 94 VAL A O 1
ATOM 739 N N . THR A 1 95 ? -16.678 -13.168 24.417 1.00 53.41 95 THR A N 1
ATOM 740 C CA . THR A 1 95 ? -16.096 -14.335 25.122 1.00 53.41 95 THR A CA 1
ATOM 741 C C . THR A 1 95 ? -15.324 -13.921 26.378 1.00 53.41 95 THR A C 1
ATOM 743 O O . THR A 1 95 ? -14.152 -14.248 26.554 1.00 53.41 95 THR A O 1
ATOM 746 N N . GLN A 1 96 ? -15.965 -13.148 27.252 1.00 50.81 96 GLN A N 1
ATOM 747 C CA . GLN A 1 96 ? -15.530 -12.970 28.641 1.00 50.81 96 GLN A CA 1
ATOM 748 C C . GLN A 1 96 ? -16.623 -13.555 29.549 1.00 50.81 96 GLN A C 1
ATOM 750 O O . GLN A 1 96 ? -17.410 -12.815 30.135 1.00 50.81 96 GLN A O 1
ATOM 755 N N . VAL A 1 97 ? -16.714 -14.888 29.583 1.00 50.03 97 VAL A N 1
ATOM 756 C CA . VAL A 1 97 ? -17.505 -15.676 30.546 1.00 50.03 97 VAL A CA 1
ATOM 757 C C . VAL A 1 97 ? -16.620 -16.756 31.135 1.00 50.03 97 VAL A C 1
ATOM 759 O O . VAL A 1 97 ? -15.821 -17.323 30.354 1.00 50.03 97 VAL A O 1
#

Solvent-accessible surface area (backbone atoms only — not comparable to full-atom values): 5773 Å² total; per-residue (Å²): 128,64,73,66,54,56,56,54,51,37,54,52,50,23,54,74,72,67,50,45,36,82,90,73,76,48,22,62,67,45,52,56,54,48,52,69,48,50,54,57,55,49,53,53,51,34,51,55,35,36,60,48,62,42,62,60,72,65,58,60,31,67,79,35,77,62,69,23,47,54,53,51,50,48,63,71,72,46,81,58,58,89,54,73,42,96,82,48,70,49,83,76,73,80,73,84,126

InterPro domains:
  IPR008523 Protein of unknown function DUF805 [PF05656] (15-88)
  IPR008523 Protein of unknown function DUF805 [PTHR34980] (16-93)